Protein AF-A0A920TVP9-F1 (afdb_monomer_lite)

Sequence (91 aa):
MVHNISRGMLNSGGLKDLIDIGVTGLTANPTIFEKAISNSNDYDDQLFRMALDGKDRNEIYDGLVIRDIQEAADLLRPVYDKTYGIDGYAS

Radius of gyration: 13.87 Å; chains: 1; bounding box: 34×24×33 Å

Structure (mmCIF, N/CA/C/O backbone):
data_AF-A0A920TVP9-F1
#
_entry.id   AF-A0A920TVP9-F1
#
loop_
_atom_site.group_PDB
_atom_site.id
_atom_site.type_symbol
_atom_site.label_atom_id
_atom_site.label_alt_id
_atom_site.label_comp_id
_atom_site.label_asym_id
_atom_site.label_entity_id
_atom_site.label_seq_id
_atom_site.pdbx_PDB_ins_code
_atom_site.Cartn_x
_atom_site.Cartn_y
_atom_site.Cartn_z
_atom_site.occupancy
_atom_site.B_iso_or_equiv
_atom_site.auth_seq_id
_atom_site.auth_comp_id
_atom_site.auth_asym_id
_atom_site.auth_atom_id
_atom_site.pdbx_PDB_model_num
ATOM 1 N N . MET A 1 1 ? 12.748 2.528 -5.565 1.00 79.12 1 MET A N 1
ATOM 2 C CA . MET A 1 1 ? 11.967 2.188 -4.359 1.00 79.12 1 MET A CA 1
ATOM 3 C C . MET A 1 1 ? 11.294 3.435 -3.828 1.00 79.12 1 MET A C 1
ATOM 5 O O . MET A 1 1 ? 11.931 4.483 -3.795 1.00 79.12 1 MET A O 1
ATOM 9 N N . VAL A 1 2 ? 10.028 3.321 -3.441 1.00 86.12 2 VAL A N 1
ATOM 10 C CA . VAL A 1 2 ? 9.255 4.384 -2.783 1.00 86.12 2 VAL A CA 1
ATOM 11 C C . VAL A 1 2 ? 8.939 3.960 -1.346 1.00 86.12 2 VAL A C 1
ATOM 13 O O . VAL A 1 2 ? 8.743 2.775 -1.082 1.00 86.12 2 VAL A O 1
ATOM 16 N N . HIS A 1 3 ? 8.930 4.925 -0.423 1.00 85.56 3 HIS A N 1
ATOM 17 C CA . HIS A 1 3 ? 8.812 4.702 1.028 1.00 85.56 3 HIS A CA 1
ATOM 18 C C . HIS A 1 3 ? 7.606 5.410 1.656 1.00 85.56 3 HIS A C 1
ATOM 20 O O . HIS A 1 3 ? 7.616 5.778 2.830 1.00 85.56 3 HIS A O 1
ATOM 26 N N . ASN A 1 4 ? 6.571 5.656 0.866 1.00 81.88 4 ASN A N 1
ATOM 27 C CA . ASN A 1 4 ? 5.298 6.176 1.328 1.00 81.88 4 ASN A CA 1
ATOM 28 C C . ASN A 1 4 ? 4.176 5.476 0.565 1.00 81.88 4 ASN A C 1
ATOM 30 O O . ASN A 1 4 ? 4.266 5.271 -0.641 1.00 81.88 4 ASN A O 1
ATOM 34 N N . ILE A 1 5 ? 3.125 5.106 1.285 1.00 89.50 5 ILE A N 1
ATOM 35 C CA . ILE A 1 5 ? 1.891 4.576 0.720 1.00 89.50 5 ILE A CA 1
ATOM 36 C C . ILE A 1 5 ? 0.725 5.193 1.480 1.00 89.50 5 ILE A C 1
ATOM 38 O O . ILE A 1 5 ? 0.803 5.396 2.691 1.00 89.50 5 ILE A O 1
ATOM 42 N N . SER A 1 6 ? -0.332 5.532 0.758 1.00 92.75 6 SER A N 1
ATOM 43 C CA . SER A 1 6 ? -1.622 5.891 1.330 1.00 92.75 6 SER A CA 1
ATOM 44 C C . SER A 1 6 ? -2.716 5.456 0.374 1.00 92.75 6 SER A C 1
ATOM 46 O O . SER A 1 6 ? -2.504 5.390 -0.842 1.00 92.75 6 SER A O 1
ATOM 48 N N . ARG A 1 7 ? -3.906 5.208 0.910 1.00 93.81 7 ARG A N 1
ATOM 49 C CA . ARG A 1 7 ? -5.063 4.848 0.099 1.00 93.81 7 ARG A CA 1
ATOM 50 C C . ARG A 1 7 ? -5.420 5.911 -0.937 1.00 93.81 7 ARG A C 1
ATOM 52 O O . ARG A 1 7 ? -5.675 5.569 -2.087 1.00 93.81 7 ARG A O 1
ATOM 59 N N . GLY A 1 8 ? -5.341 7.194 -0.586 1.00 93.06 8 GLY A N 1
ATOM 60 C CA . GLY A 1 8 ? -5.497 8.279 -1.551 1.00 93.06 8 GLY A CA 1
ATOM 61 C C . GLY A 1 8 ? -4.492 8.217 -2.709 1.00 93.06 8 GLY A C 1
ATOM 62 O O . GLY A 1 8 ? -4.871 8.450 -3.856 1.00 93.06 8 GLY A O 1
ATOM 63 N N . MET A 1 9 ? -3.228 7.851 -2.457 1.00 93.25 9 MET A N 1
ATOM 64 C CA . MET A 1 9 ? -2.212 7.704 -3.512 1.00 93.25 9 MET A CA 1
ATOM 65 C C . MET A 1 9 ? -2.509 6.526 -4.450 1.00 93.25 9 MET A C 1
ATOM 67 O O . MET A 1 9 ? -2.289 6.643 -5.654 1.00 93.25 9 MET A O 1
ATOM 71 N N . LEU A 1 10 ? -3.007 5.410 -3.913 1.00 94.06 10 LEU A N 1
ATOM 72 C CA . LEU A 1 10 ? -3.425 4.256 -4.713 1.00 94.06 10 LEU A CA 1
ATOM 73 C C . LEU A 1 10 ? -4.639 4.616 -5.584 1.00 94.06 10 LEU A C 1
ATOM 75 O O . LEU A 1 10 ? -4.564 4.551 -6.810 1.00 94.06 10 LEU A O 1
ATOM 79 N N . ASN A 1 11 ? -5.697 5.140 -4.960 1.00 93.38 11 ASN A N 1
ATOM 80 C CA . ASN A 1 11 ? -6.958 5.485 -5.622 1.00 93.38 11 ASN A CA 1
ATOM 81 C C . ASN A 1 11 ? -6.814 6.578 -6.691 1.00 93.38 11 ASN A C 1
ATOM 83 O O . ASN A 1 11 ? -7.539 6.577 -7.684 1.00 93.38 11 ASN A O 1
ATOM 87 N N . SER A 1 12 ? -5.906 7.536 -6.486 1.00 94.69 12 SER A N 1
ATOM 88 C CA . SER A 1 12 ? -5.657 8.623 -7.444 1.00 94.69 12 SER A CA 1
ATOM 89 C C . SER A 1 12 ? -4.783 8.210 -8.630 1.00 94.69 12 SER A C 1
ATOM 91 O O . SER A 1 12 ? -4.633 8.994 -9.563 1.00 94.69 12 SER A O 1
ATOM 93 N N . GLY A 1 13 ? -4.205 7.004 -8.612 1.00 94.81 13 GLY A N 1
ATOM 94 C CA . GLY A 1 13 ? -3.250 6.554 -9.623 1.00 94.81 13 GLY A CA 1
ATOM 95 C C . GLY A 1 13 ? -1.819 7.053 -9.402 1.00 94.81 13 GLY A C 1
ATOM 96 O O . GLY A 1 13 ? -0.946 6.745 -10.207 1.00 94.81 13 GLY A O 1
ATOM 97 N N . GLY A 1 14 ? -1.531 7.746 -8.295 1.00 95.31 14 GLY A N 1
ATOM 98 C CA . GLY A 1 14 ? -0.201 8.298 -8.022 1.00 95.31 14 GLY A CA 1
ATOM 99 C C . GLY A 1 14 ? 0.906 7.239 -7.974 1.00 95.31 14 GLY A C 1
ATOM 100 O O . GLY A 1 14 ? 2.006 7.478 -8.469 1.00 95.31 14 GLY A O 1
ATOM 101 N N . LEU A 1 15 ? 0.627 6.035 -7.451 1.00 95.06 15 LEU A N 1
ATOM 102 C CA . LEU A 1 15 ? 1.605 4.938 -7.499 1.00 95.06 15 LEU A CA 1
ATOM 103 C C . LEU A 1 15 ? 1.885 4.487 -8.938 1.00 95.06 15 LEU A C 1
ATOM 105 O O . LEU A 1 15 ? 3.032 4.219 -9.287 1.00 95.06 15 LEU A O 1
ATOM 109 N N . LYS A 1 16 ? 0.851 4.428 -9.778 1.00 95.56 16 LYS A N 1
ATOM 110 C CA . LYS A 1 16 ? 0.997 4.069 -11.188 1.00 95.56 16 LYS A CA 1
ATOM 111 C C . LYS A 1 16 ? 1.851 5.101 -11.928 1.00 95.56 16 LYS A C 1
ATOM 113 O O . LYS A 1 16 ? 2.764 4.710 -12.644 1.00 95.56 16 LYS A O 1
ATOM 118 N N . ASP A 1 17 ? 1.618 6.390 -11.696 1.00 96.25 17 ASP A N 1
ATOM 119 C CA . ASP A 1 17 ? 2.421 7.461 -12.299 1.00 96.25 17 ASP A CA 1
ATOM 120 C C . ASP A 1 17 ? 3.901 7.355 -11.902 1.00 96.25 17 ASP A C 1
ATOM 122 O O . ASP A 1 17 ? 4.794 7.536 -12.730 1.00 96.25 17 ASP A O 1
ATOM 126 N N . LEU A 1 18 ? 4.177 7.002 -10.641 1.00 95.25 18 LEU A N 1
ATOM 127 C CA . LEU A 1 18 ? 5.535 6.746 -10.160 1.00 95.25 18 LEU A CA 1
ATOM 128 C C . LEU A 1 18 ? 6.180 5.541 -10.860 1.00 95.25 18 LEU A C 1
ATOM 130 O O . LEU A 1 18 ? 7.360 5.592 -11.217 1.00 95.25 18 LEU A O 1
ATOM 134 N N . ILE A 1 19 ? 5.423 4.464 -11.072 1.00 95.94 19 ILE A N 1
ATOM 135 C CA . ILE A 1 19 ? 5.891 3.285 -11.813 1.00 95.94 19 ILE A CA 1
ATOM 136 C C . ILE A 1 19 ? 6.210 3.657 -13.265 1.00 95.94 19 ILE A C 1
ATOM 138 O O . ILE A 1 19 ? 7.272 3.289 -13.770 1.00 95.94 19 ILE A O 1
ATOM 142 N N . ASP A 1 20 ? 5.348 4.448 -13.907 1.00 94.94 20 ASP A N 1
ATOM 143 C CA . ASP A 1 20 ? 5.503 4.880 -15.299 1.00 94.94 20 ASP A CA 1
ATOM 144 C C . ASP A 1 20 ? 6.782 5.725 -15.513 1.00 94.94 20 ASP A C 1
ATOM 146 O O . ASP A 1 20 ? 7.374 5.686 -16.594 1.00 94.94 20 ASP A O 1
ATOM 150 N N . ILE A 1 21 ? 7.274 6.423 -14.477 1.00 95.62 21 ILE A N 1
ATOM 151 C CA . ILE A 1 21 ? 8.555 7.161 -14.508 1.00 95.62 21 ILE A CA 1
ATOM 152 C C . ILE A 1 21 ? 9.763 6.362 -13.984 1.00 95.62 21 ILE A C 1
ATOM 154 O O . ILE A 1 21 ? 10.865 6.906 -13.896 1.00 95.62 21 ILE A O 1
ATOM 158 N N . GLY A 1 22 ? 9.588 5.077 -13.659 1.00 93.38 22 GLY A N 1
ATOM 159 C CA . GLY A 1 22 ? 10.686 4.156 -13.349 1.00 93.38 22 GLY A CA 1
ATOM 160 C C . GLY A 1 22 ? 10.792 3.697 -11.894 1.00 93.38 22 GLY A C 1
ATOM 161 O O . GLY A 1 22 ? 11.816 3.124 -11.520 1.00 93.38 22 GLY A O 1
ATOM 162 N N . VAL A 1 23 ? 9.775 3.909 -11.053 1.00 95.19 23 VAL A N 1
ATOM 163 C CA . VAL A 1 23 ? 9.726 3.250 -9.740 1.00 95.19 23 VAL A CA 1
ATOM 164 C C . VAL A 1 23 ? 9.462 1.759 -9.922 1.00 95.19 23 VAL A C 1
ATOM 166 O O . VAL A 1 23 ? 8.462 1.351 -10.500 1.00 95.19 23 VAL A O 1
A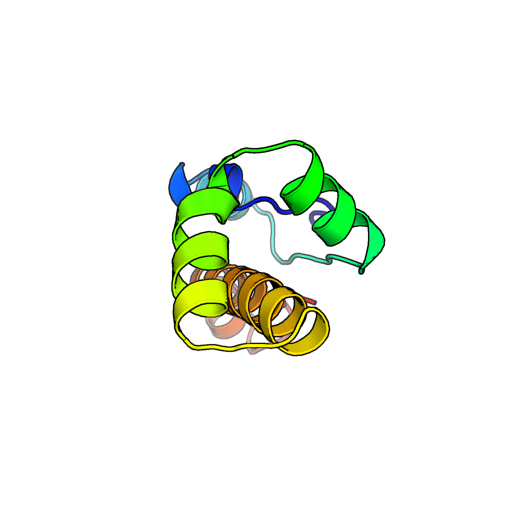TOM 169 N N . THR A 1 24 ? 10.352 0.939 -9.369 1.00 95.62 24 THR A N 1
ATOM 170 C CA . THR A 1 24 ? 10.300 -0.518 -9.529 1.00 95.62 24 THR A CA 1
ATOM 171 C C . THR A 1 24 ? 9.843 -1.275 -8.285 1.00 95.62 24 THR A C 1
ATOM 173 O O . THR A 1 24 ? 9.757 -2.496 -8.317 1.00 95.62 24 THR A O 1
ATOM 176 N N . GLY A 1 25 ? 9.535 -0.592 -7.183 1.00 94.19 25 GLY A N 1
ATOM 177 C CA . GLY A 1 25 ? 9.109 -1.254 -5.953 1.00 94.19 25 GLY A CA 1
ATOM 178 C C . GLY A 1 25 ? 8.772 -0.289 -4.824 1.00 94.19 25 GLY A C 1
ATOM 179 O O . GLY A 1 25 ? 9.085 0.909 -4.884 1.00 94.19 25 GLY A O 1
ATOM 180 N N . LEU A 1 26 ? 8.142 -0.836 -3.792 1.00 94.44 26 LEU A N 1
ATOM 181 C CA . LEU A 1 26 ? 7.572 -0.121 -2.660 1.00 94.44 26 LEU A CA 1
ATOM 182 C C . LEU A 1 26 ? 7.925 -0.824 -1.345 1.00 94.44 26 LEU A C 1
ATOM 184 O O . LEU A 1 26 ? 7.889 -2.051 -1.252 1.00 94.44 26 LEU A O 1
ATOM 188 N N . THR A 1 27 ? 8.233 -0.030 -0.321 1.00 91.44 27 THR A N 1
ATOM 189 C CA . THR A 1 27 ? 8.384 -0.515 1.055 1.00 91.44 27 THR A CA 1
ATOM 190 C C . THR A 1 27 ? 7.609 0.379 2.014 1.00 91.44 27 THR A C 1
ATOM 192 O O . THR A 1 27 ? 7.864 1.582 2.092 1.00 91.44 27 THR A O 1
ATOM 195 N N . ALA A 1 28 ? 6.713 -0.216 2.787 1.00 88.75 28 ALA A N 1
ATOM 196 C CA . ALA A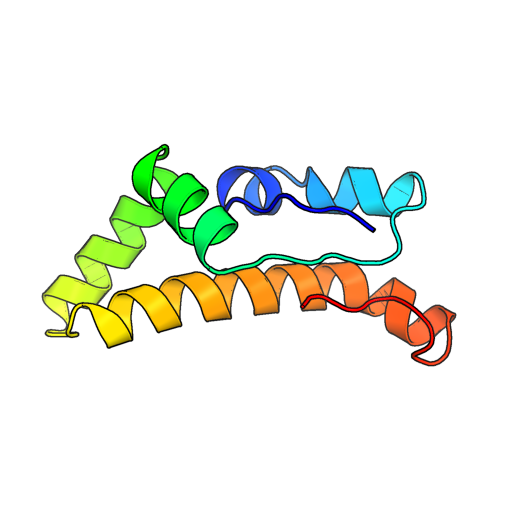 1 28 ? 5.911 0.401 3.818 1.00 88.75 28 ALA A CA 1
ATOM 197 C C . ALA A 1 28 ? 6.118 -0.346 5.140 1.00 88.75 28 ALA A C 1
ATOM 199 O O . ALA A 1 28 ? 5.959 -1.553 5.252 1.00 88.75 28 ALA A O 1
ATOM 200 N N . ASN A 1 29 ? 6.485 0.397 6.177 1.00 89.56 29 ASN A N 1
ATOM 201 C CA . ASN A 1 29 ? 6.598 -0.131 7.530 1.00 89.56 29 ASN A CA 1
ATOM 202 C C . ASN A 1 29 ? 5.331 0.218 8.335 1.00 89.56 29 ASN A C 1
ATOM 204 O O . ASN A 1 29 ? 4.547 1.070 7.899 1.00 89.56 29 ASN A O 1
ATOM 208 N N . PRO A 1 30 ? 5.136 -0.372 9.529 1.00 89.56 30 PRO A N 1
ATOM 209 C CA . PRO A 1 30 ? 3.961 -0.089 10.353 1.00 89.56 30 PRO A CA 1
ATOM 210 C C . PRO A 1 30 ? 3.722 1.408 10.601 1.00 89.56 30 PRO A C 1
ATOM 212 O O . PRO A 1 30 ? 2.592 1.876 10.499 1.00 89.56 30 PRO A O 1
ATOM 215 N N . THR A 1 31 ? 4.785 2.191 10.818 1.00 90.88 31 THR A N 1
ATOM 216 C CA . THR A 1 31 ? 4.695 3.642 11.053 1.00 90.88 31 THR A CA 1
ATOM 217 C C . THR A 1 31 ? 4.172 4.420 9.840 1.00 90.88 31 THR A C 1
ATOM 219 O O . THR A 1 31 ? 3.511 5.445 10.007 1.00 90.88 31 THR A O 1
ATOM 222 N N . ILE A 1 32 ? 4.460 3.974 8.614 1.00 90.69 32 ILE A N 1
ATOM 223 C CA . ILE A 1 32 ? 3.915 4.585 7.392 1.00 90.69 32 ILE A CA 1
ATOM 224 C C . ILE A 1 32 ? 2.402 4.352 7.326 1.00 90.69 32 ILE A C 1
ATOM 226 O O . ILE A 1 32 ? 1.659 5.310 7.110 1.00 90.69 32 ILE A O 1
ATOM 230 N N . PHE A 1 33 ? 1.941 3.126 7.590 1.00 91.44 33 PHE A N 1
ATOM 231 C CA . PHE A 1 33 ? 0.510 2.807 7.611 1.00 91.44 33 PHE A CA 1
ATOM 232 C C . PHE A 1 33 ? -0.239 3.540 8.719 1.00 91.44 33 PHE A C 1
ATOM 234 O O . PHE A 1 33 ? -1.281 4.133 8.459 1.00 91.44 33 PHE A O 1
ATOM 241 N N . GLU A 1 34 ? 0.310 3.579 9.934 1.00 91.50 34 GLU A N 1
ATOM 242 C CA . GLU A 1 34 ? -0.283 4.325 11.049 1.00 91.50 34 GLU A CA 1
ATOM 243 C C . GLU A 1 34 ? -0.502 5.797 10.688 1.00 91.50 34 GLU A C 1
ATOM 245 O O . GLU A 1 34 ? -1.568 6.353 10.954 1.00 91.50 34 GLU A O 1
ATOM 250 N N . LYS A 1 35 ? 0.480 6.427 10.032 1.00 91.69 35 LYS A N 1
ATOM 251 C CA . LYS A 1 35 ? 0.362 7.812 9.565 1.00 91.69 35 LYS A CA 1
ATOM 252 C C . LYS A 1 35 ? -0.666 7.966 8.450 1.00 91.69 35 LYS A C 1
ATOM 254 O O . LYS A 1 35 ? -1.380 8.963 8.458 1.00 91.69 35 LYS A O 1
ATOM 259 N N . ALA A 1 36 ? -0.732 7.039 7.497 1.00 92.25 36 ALA A N 1
ATOM 260 C CA . ALA A 1 36 ? -1.705 7.099 6.408 1.00 92.25 36 ALA A CA 1
ATOM 261 C C . ALA A 1 36 ? -3.144 6.974 6.933 1.00 92.25 36 ALA A C 1
ATOM 263 O O . ALA A 1 36 ? -4.002 7.781 6.575 1.00 92.25 36 ALA A O 1
ATOM 264 N N . ILE A 1 37 ? -3.370 6.019 7.838 1.00 93.00 37 ILE A N 1
ATOM 265 C CA . ILE A 1 37 ? -4.670 5.757 8.463 1.00 93.00 37 ILE A CA 1
ATOM 266 C C . ILE A 1 37 ? -5.084 6.918 9.372 1.00 93.00 37 ILE A C 1
ATOM 268 O O . ILE A 1 37 ? -6.234 7.332 9.346 1.00 93.00 37 ILE A O 1
ATOM 272 N N . SER A 1 38 ? -4.158 7.479 10.156 1.00 91.25 38 SER A N 1
ATOM 273 C CA . SER A 1 38 ? -4.503 8.510 11.151 1.00 91.25 38 SER A CA 1
ATOM 274 C C . SER A 1 38 ? -4.642 9.923 10.575 1.00 91.25 38 SER A C 1
ATOM 276 O O . SER A 1 38 ? -5.261 10.773 11.207 1.00 91.25 38 SER A O 1
ATOM 278 N N . ASN A 1 39 ? -4.036 10.206 9.416 1.00 90.25 39 ASN A N 1
ATOM 279 C CA . ASN A 1 39 ? -4.016 11.551 8.822 1.00 90.25 39 ASN A CA 1
ATOM 280 C C . ASN A 1 39 ? -4.971 11.714 7.628 1.00 90.25 39 ASN A C 1
ATOM 282 O O . ASN A 1 39 ? -4.898 12.728 6.932 1.00 90.25 39 ASN A O 1
ATOM 286 N N . SER A 1 40 ? -5.822 10.727 7.344 1.00 89.88 40 SER A N 1
ATOM 287 C CA . SER A 1 40 ? -6.768 10.781 6.228 1.00 89.88 40 SER A CA 1
ATOM 288 C C . SER A 1 40 ? -8.098 10.140 6.600 1.00 89.88 40 SER A C 1
ATOM 290 O O . SER A 1 40 ? -8.152 9.270 7.462 1.00 89.88 40 SER A O 1
ATOM 292 N N . ASN A 1 41 ? -9.151 10.532 5.885 1.00 92.56 41 ASN A N 1
ATOM 293 C CA . ASN A 1 41 ? -10.474 9.916 6.003 1.00 92.56 41 ASN A CA 1
ATOM 294 C C . ASN A 1 41 ? -10.672 8.799 4.958 1.00 92.56 41 ASN A C 1
ATOM 296 O O . ASN A 1 41 ? -11.760 8.243 4.831 1.00 92.56 41 ASN A O 1
ATOM 300 N N . ASP A 1 42 ? -9.627 8.452 4.193 1.00 94.19 42 ASP A N 1
ATOM 301 C CA . ASP A 1 42 ? -9.694 7.473 3.095 1.00 94.19 42 ASP A CA 1
ATOM 302 C C . ASP A 1 42 ? -10.020 6.048 3.586 1.00 94.19 42 ASP A C 1
ATOM 304 O O . ASP A 1 42 ? -10.351 5.156 2.797 1.00 94.19 42 ASP A O 1
ATOM 308 N N . TYR A 1 43 ? -9.900 5.818 4.894 1.00 95.31 43 TYR A N 1
ATOM 309 C CA . TYR A 1 43 ? -10.112 4.532 5.547 1.00 95.31 43 TYR A CA 1
ATOM 310 C C . TYR A 1 43 ? -11.458 4.440 6.279 1.00 95.31 43 TYR A C 1
ATOM 312 O O . TYR A 1 43 ? -11.861 3.327 6.623 1.00 95.31 43 TYR A O 1
ATOM 320 N N . ASP A 1 44 ? -12.169 5.557 6.474 1.00 93.62 44 ASP A N 1
ATOM 321 C CA . ASP A 1 44 ? -13.345 5.655 7.352 1.00 93.62 44 ASP A CA 1
ATOM 322 C C . ASP A 1 44 ? -14.455 4.682 6.952 1.00 93.62 44 ASP A C 1
ATOM 324 O O . ASP A 1 44 ? -14.967 3.939 7.789 1.00 93.62 44 ASP A O 1
ATOM 328 N N . ASP A 1 45 ? -14.781 4.619 5.660 1.00 93.00 45 ASP A N 1
ATOM 329 C CA . ASP A 1 45 ? -15.831 3.736 5.150 1.00 93.00 45 ASP A CA 1
ATOM 330 C C . ASP A 1 45 ? -15.517 2.256 5.405 1.00 93.00 45 ASP A C 1
ATOM 332 O O . ASP A 1 45 ? -16.401 1.476 5.771 1.00 93.00 45 ASP A O 1
ATOM 336 N N . GLN A 1 46 ? -14.261 1.843 5.202 1.00 93.25 46 GLN A N 1
ATOM 337 C CA . GLN A 1 46 ? -13.861 0.455 5.431 1.00 93.25 46 GLN A CA 1
ATOM 338 C C . GLN A 1 46 ? -13.780 0.151 6.928 1.00 93.25 46 GLN A C 1
ATOM 340 O O . GLN A 1 46 ? -14.247 -0.905 7.353 1.00 93.25 46 GLN A O 1
ATOM 345 N N . LEU A 1 47 ? -13.246 1.080 7.720 1.00 93.94 47 LEU A N 1
ATOM 346 C CA . LEU A 1 47 ? -13.174 0.969 9.172 1.00 93.94 47 LEU A CA 1
ATOM 347 C C . LEU A 1 47 ? -14.576 0.819 9.769 1.00 93.94 47 LEU A C 1
ATOM 349 O O . LEU A 1 47 ? -14.809 -0.098 10.553 1.00 93.94 47 LEU A O 1
ATOM 353 N N . PHE A 1 48 ? -15.525 1.656 9.347 1.00 94.56 48 PHE A N 1
ATOM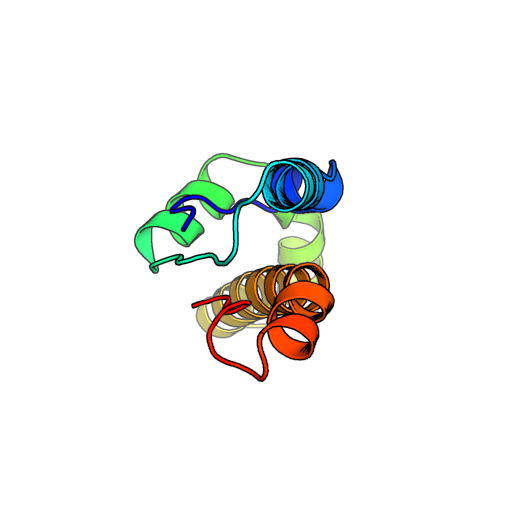 354 C CA . PHE A 1 48 ? -16.907 1.607 9.814 1.00 94.56 48 PHE A CA 1
ATOM 355 C C . PHE A 1 48 ? -17.578 0.272 9.478 1.00 94.56 48 PHE A C 1
ATOM 357 O O . PHE A 1 48 ? -1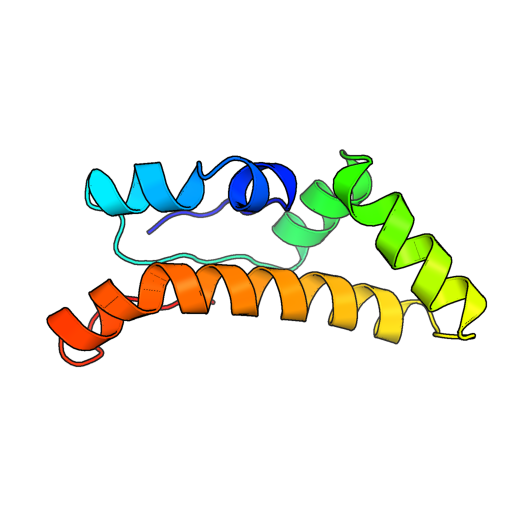8.204 -0.337 10.344 1.00 94.56 48 PHE A O 1
ATOM 364 N N . ARG A 1 49 ? -17.408 -0.230 8.248 1.00 95.94 49 ARG A N 1
ATOM 365 C CA . ARG A 1 49 ? -17.949 -1.539 7.841 1.00 95.94 49 ARG A CA 1
ATOM 366 C C . ARG A 1 49 ? -17.369 -2.682 8.669 1.00 95.94 49 ARG A C 1
ATOM 368 O O . ARG A 1 49 ? -18.125 -3.479 9.206 1.00 95.94 49 ARG A O 1
ATOM 375 N N . MET A 1 50 ? -16.048 -2.731 8.827 1.00 95.94 50 MET A N 1
ATOM 376 C CA . MET A 1 50 ? -15.401 -3.796 9.598 1.00 95.94 50 MET A CA 1
ATOM 377 C C . MET A 1 50 ? -15.774 -3.733 11.085 1.00 95.94 50 MET A C 1
ATOM 379 O O . MET A 1 50 ? -15.968 -4.771 11.714 1.00 95.94 50 MET A O 1
ATOM 383 N N . ALA A 1 51 ? -15.942 -2.530 11.640 1.00 95.38 51 ALA A N 1
ATOM 384 C CA . ALA A 1 51 ? -16.439 -2.354 13.000 1.00 95.38 51 ALA A CA 1
ATOM 385 C C . ALA A 1 51 ? -17.883 -2.865 13.158 1.00 95.38 51 ALA A C 1
ATOM 387 O O . ALA A 1 51 ? -18.190 -3.521 14.153 1.00 95.38 51 ALA A O 1
ATOM 388 N N . LEU A 1 52 ? -18.762 -2.616 12.177 1.00 96.81 52 LEU A N 1
ATOM 389 C CA . LEU A 1 52 ? -20.121 -3.173 12.162 1.00 96.81 52 LEU A CA 1
ATOM 390 C C . LEU A 1 52 ? -20.133 -4.702 12.050 1.00 96.81 52 LEU A C 1
ATOM 392 O O . LEU A 1 52 ? -20.982 -5.346 12.662 1.00 96.81 52 LEU A O 1
ATOM 396 N N . ASP A 1 53 ? -19.165 -5.275 11.338 1.00 96.94 53 ASP A N 1
ATOM 397 C CA . ASP A 1 53 ? -18.964 -6.725 11.240 1.00 96.94 53 ASP A CA 1
ATOM 398 C C . ASP A 1 53 ? -18.387 -7.342 12.533 1.00 96.94 53 ASP A C 1
ATOM 400 O O . ASP A 1 53 ? -18.138 -8.547 12.597 1.00 96.94 53 ASP A O 1
ATOM 404 N N . GLY A 1 54 ? -18.174 -6.534 13.579 1.00 97.06 54 GLY A N 1
ATOM 405 C CA . GLY A 1 54 ? -17.690 -6.980 14.884 1.00 97.06 54 GLY A CA 1
ATOM 406 C C . GLY A 1 54 ? -16.195 -7.291 14.922 1.00 97.06 54 GLY A C 1
ATOM 407 O O . GLY A 1 54 ? -15.754 -7.993 15.832 1.00 97.06 54 GLY A O 1
ATOM 408 N N . LYS A 1 55 ? -15.421 -6.793 13.949 1.00 97.50 55 LYS A N 1
ATOM 409 C CA . LYS A 1 55 ? -13.968 -6.977 13.900 1.00 97.50 55 LYS A CA 1
ATOM 410 C C . LYS A 1 55 ? -13.270 -6.234 15.027 1.00 97.50 55 LYS A C 1
ATOM 412 O O . LYS A 1 55 ? -13.631 -5.103 15.362 1.00 97.50 55 LYS A O 1
ATOM 417 N N . ASP A 1 56 ? -12.244 -6.861 15.591 1.00 97.19 56 ASP A N 1
ATOM 418 C CA . ASP A 1 56 ? -11.402 -6.196 16.576 1.00 97.19 56 ASP A CA 1
ATOM 419 C C . ASP A 1 56 ? -10.413 -5.214 15.921 1.00 97.19 56 ASP A C 1
ATOM 421 O O . ASP A 1 56 ? -10.250 -5.149 14.702 1.00 97.19 56 ASP A O 1
ATOM 425 N N . ARG A 1 57 ? -9.738 -4.408 16.747 1.00 94.12 57 ARG A N 1
ATOM 426 C CA . ARG A 1 57 ? -8.797 -3.384 16.273 1.00 94.12 57 ARG A CA 1
ATOM 427 C C . ARG A 1 57 ? -7.656 -3.964 15.427 1.00 94.12 57 ARG A C 1
ATOM 429 O O . ARG A 1 57 ? -7.244 -3.310 14.472 1.00 94.12 57 ARG A O 1
ATOM 436 N N . ASN A 1 58 ? -7.121 -5.126 15.796 1.00 94.75 58 ASN A N 1
ATOM 437 C CA . ASN A 1 58 ? -6.007 -5.735 15.075 1.00 94.75 58 ASN A CA 1
ATOM 438 C C . ASN A 1 58 ? -6.499 -6.291 13.737 1.00 94.75 58 ASN A C 1
ATOM 440 O O . ASN A 1 58 ? -5.878 -6.025 12.716 1.00 94.75 58 ASN A O 1
ATOM 444 N N . GLU A 1 59 ? -7.656 -6.959 13.718 1.00 96.81 59 GLU A N 1
ATOM 445 C CA . GLU A 1 59 ? -8.276 -7.427 12.473 1.00 96.81 59 GLU A CA 1
ATOM 446 C C . GLU A 1 59 ? -8.589 -6.273 11.512 1.00 96.81 59 GLU A C 1
ATOM 448 O O . GL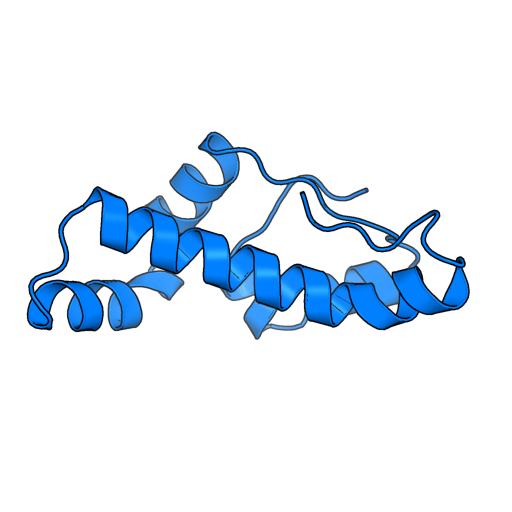U A 1 59 ? -8.401 -6.404 10.301 1.00 96.81 59 GLU A O 1
ATOM 453 N N . ILE A 1 60 ? -9.064 -5.138 12.040 1.00 95.88 60 ILE A N 1
ATOM 454 C CA . ILE A 1 60 ? -9.290 -3.923 11.251 1.00 95.88 60 ILE A CA 1
ATOM 455 C C . ILE A 1 60 ? -7.968 -3.432 10.670 1.00 95.88 60 ILE A C 1
ATOM 457 O O . ILE A 1 60 ? -7.869 -3.280 9.456 1.00 95.88 60 ILE A O 1
ATOM 461 N N . TYR A 1 61 ? -6.954 -3.213 11.510 1.00 94.00 61 TYR A N 1
ATOM 462 C CA . TYR A 1 61 ? -5.650 -2.728 11.061 1.00 94.00 61 TYR A CA 1
ATOM 463 C C . TYR A 1 61 ? -5.046 -3.636 9.983 1.00 94.00 61 TYR A C 1
ATOM 465 O O . TYR A 1 61 ? -4.728 -3.156 8.894 1.00 94.00 61 TYR A O 1
ATOM 473 N N . ASP A 1 62 ? -4.973 -4.943 10.242 1.00 94.75 62 ASP A N 1
ATOM 474 C CA . ASP A 1 62 ? -4.427 -5.923 9.305 1.00 94.75 62 ASP A CA 1
ATOM 475 C C . ASP A 1 62 ? -5.214 -5.917 7.993 1.00 94.75 62 ASP A C 1
ATOM 477 O O . ASP A 1 62 ? -4.623 -5.881 6.916 1.00 94.75 62 ASP A O 1
ATOM 481 N N . GLY A 1 63 ? -6.547 -5.873 8.050 1.00 95.19 63 GLY A N 1
ATOM 482 C CA . GLY A 1 63 ? -7.382 -5.819 6.851 1.00 95.19 63 GLY A CA 1
ATOM 483 C C . GLY A 1 63 ? -7.204 -4.540 6.026 1.00 95.19 63 GLY A C 1
ATOM 484 O O . GLY A 1 63 ? -7.286 -4.593 4.797 1.00 95.19 63 GLY A O 1
ATOM 485 N N . LEU A 1 64 ? -6.942 -3.395 6.664 1.00 94.88 64 LEU A N 1
ATOM 486 C CA . LEU A 1 64 ? -6.634 -2.150 5.955 1.00 94.88 64 LEU A CA 1
ATOM 487 C C . LEU A 1 64 ? -5.262 -2.228 5.274 1.00 94.88 64 LEU A C 1
ATOM 489 O O . LEU A 1 64 ? -5.161 -1.930 4.083 1.00 94.88 64 LEU A O 1
ATOM 493 N N . VAL A 1 65 ? -4.240 -2.658 6.016 1.00 94.38 65 VAL A N 1
ATOM 494 C CA . VAL A 1 65 ? -2.845 -2.721 5.556 1.00 94.38 65 VAL A CA 1
ATOM 495 C C . VAL A 1 65 ? -2.653 -3.771 4.468 1.00 94.38 65 VAL A C 1
ATOM 497 O O . VAL A 1 65 ? -2.081 -3.470 3.422 1.00 94.38 65 VAL A O 1
ATOM 500 N N . ILE A 1 66 ? -3.167 -4.988 4.674 1.00 94.62 66 ILE A N 1
ATOM 501 C CA . ILE A 1 66 ? -3.073 -6.081 3.696 1.00 94.62 66 ILE A CA 1
ATOM 502 C C . ILE A 1 66 ? -3.688 -5.648 2.371 1.00 94.62 66 ILE A C 1
ATOM 504 O O . ILE A 1 66 ? -3.102 -5.894 1.320 1.00 94.62 66 ILE A O 1
ATOM 508 N N . ARG A 1 67 ? -4.837 -4.969 2.415 1.00 95.00 67 ARG A N 1
ATOM 509 C CA . ARG A 1 67 ? -5.508 -4.494 1.207 1.00 95.00 67 ARG A CA 1
ATOM 510 C C . ARG A 1 67 ? -4.664 -3.480 0.435 1.00 95.00 67 ARG A C 1
ATOM 512 O O . ARG A 1 67 ? -4.532 -3.621 -0.775 1.00 95.00 67 ARG A O 1
ATOM 519 N N . ASP A 1 68 ? -4.073 -2.502 1.122 1.00 95.50 68 ASP A N 1
ATOM 520 C CA . ASP A 1 68 ? -3.208 -1.502 0.478 1.00 95.50 68 ASP A CA 1
ATOM 521 C C . ASP A 1 68 ? -1.947 -2.146 -0.127 1.00 95.50 68 ASP A C 1
ATOM 523 O O . ASP A 1 68 ? -1.551 -1.805 -1.242 1.00 95.50 68 ASP A O 1
ATOM 527 N N . ILE A 1 69 ? -1.327 -3.106 0.574 1.00 95.19 69 ILE A N 1
ATOM 528 C CA . ILE A 1 69 ? -0.157 -3.840 0.061 1.00 95.19 69 ILE A CA 1
ATOM 529 C C . ILE A 1 69 ? -0.530 -4.691 -1.154 1.00 95.19 69 ILE A C 1
ATOM 531 O O . ILE A 1 69 ? 0.229 -4.726 -2.120 1.00 95.19 69 ILE A O 1
ATOM 535 N N . GLN A 1 70 ? -1.681 -5.367 -1.126 1.00 96.00 70 GLN A N 1
ATOM 536 C CA . GLN A 1 70 ? -2.167 -6.163 -2.255 1.00 96.00 70 GLN A CA 1
ATOM 537 C C . GLN A 1 70 ? -2.377 -5.296 -3.495 1.00 96.00 70 GLN A C 1
ATOM 539 O O . GLN A 1 70 ? -1.878 -5.632 -4.562 1.00 96.00 70 GLN A O 1
ATOM 544 N N . GLU A 1 71 ? -3.032 -4.147 -3.345 1.00 96.50 71 GLU A N 1
ATOM 545 C CA . GLU A 1 71 ? -3.258 -3.225 -4.458 1.00 96.50 71 GLU A CA 1
ATOM 546 C C . GLU A 1 71 ? -1.941 -2.658 -5.014 1.00 96.50 71 GLU A C 1
ATOM 548 O O . GLU A 1 71 ? -1.742 -2.601 -6.229 1.00 96.50 71 GLU A O 1
ATOM 553 N N . ALA A 1 72 ? -0.990 -2.310 -4.142 1.00 96.00 72 ALA A N 1
ATOM 554 C CA . ALA A 1 72 ? 0.345 -1.904 -4.573 1.00 96.00 72 ALA A CA 1
ATOM 555 C C . ALA A 1 72 ? 1.092 -3.031 -5.311 1.00 96.00 72 ALA A C 1
ATOM 557 O O . ALA A 1 72 ? 1.748 -2.773 -6.322 1.00 96.00 72 ALA A O 1
ATOM 558 N N . ALA A 1 73 ? 0.989 -4.272 -4.829 1.00 96.81 73 ALA A N 1
ATOM 559 C CA . ALA A 1 73 ? 1.591 -5.438 -5.468 1.00 96.81 73 ALA A CA 1
ATOM 560 C C . ALA A 1 73 ? 0.972 -5.709 -6.847 1.00 96.81 73 ALA A C 1
ATOM 562 O O . ALA A 1 73 ? 1.703 -5.989 -7.797 1.00 96.81 73 ALA A O 1
ATOM 563 N N . ASP A 1 74 ? -0.345 -5.562 -6.984 1.00 97.56 74 ASP A N 1
ATOM 564 C CA . ASP A 1 74 ? -1.047 -5.705 -8.261 1.00 97.56 74 ASP A CA 1
ATOM 565 C C . ASP A 1 74 ? -0.586 -4.647 -9.274 1.00 97.56 74 ASP A C 1
ATOM 567 O O . ASP A 1 74 ? -0.328 -4.968 -10.437 1.00 97.56 74 ASP A O 1
ATOM 571 N N . LEU A 1 75 ? -0.391 -3.398 -8.836 1.00 96.88 75 LEU A N 1
ATOM 572 C CA . LEU A 1 75 ? 0.155 -2.327 -9.679 1.00 96.88 75 LEU A CA 1
ATOM 573 C C . LEU A 1 75 ? 1.614 -2.577 -10.087 1.00 96.88 75 LEU A C 1
ATOM 575 O O . LEU A 1 75 ? 2.009 -2.245 -11.205 1.00 96.88 75 LEU A O 1
ATOM 579 N N . LEU A 1 76 ? 2.416 -3.176 -9.206 1.00 97.00 76 LEU A N 1
ATOM 580 C CA . LEU A 1 76 ? 3.817 -3.517 -9.466 1.00 97.00 76 LEU A CA 1
ATOM 581 C C . LEU A 1 76 ? 3.994 -4.838 -10.228 1.00 97.00 76 LEU A C 1
ATOM 583 O O . LEU A 1 76 ? 5.088 -5.111 -10.733 1.00 97.00 76 LEU A O 1
ATOM 587 N N . ARG A 1 77 ? 2.933 -5.637 -10.381 1.00 97.94 77 ARG A N 1
ATOM 588 C CA . ARG A 1 77 ? 2.979 -6.945 -11.043 1.00 97.94 77 ARG A CA 1
ATOM 589 C C . ARG A 1 77 ? 3.601 -6.919 -12.448 1.00 97.94 77 ARG A C 1
ATOM 591 O O . ARG A 1 77 ? 4.432 -7.784 -12.723 1.00 97.94 77 ARG A O 1
ATOM 598 N N . PRO A 1 78 ? 3.314 -5.939 -13.327 1.00 97.19 78 PRO A N 1
ATOM 599 C CA . PRO A 1 78 ? 3.962 -5.872 -14.637 1.00 97.19 78 PRO A CA 1
ATOM 600 C C . PRO A 1 78 ? 5.483 -5.683 -14.552 1.00 97.19 78 PRO A C 1
ATOM 602 O O . PRO A 1 78 ? 6.219 -6.205 -15.391 1.00 97.19 78 PRO A O 1
ATOM 605 N N . VAL A 1 79 ? 5.968 -4.953 -13.540 1.00 97.44 79 VAL A N 1
ATOM 606 C CA . VAL A 1 79 ? 7.407 -4.783 -13.284 1.00 97.44 79 VAL A CA 1
ATOM 607 C C . VAL A 1 79 ? 8.004 -6.102 -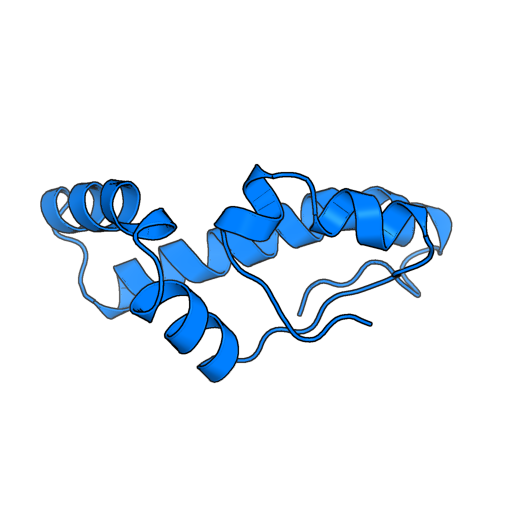12.808 1.00 97.44 79 VAL A C 1
ATOM 609 O O . VAL A 1 79 ? 9.042 -6.521 -13.323 1.00 97.44 79 VAL A O 1
ATOM 612 N N . TYR A 1 80 ? 7.325 -6.782 -11.884 1.00 97.88 80 TYR A N 1
ATOM 613 C CA . TYR A 1 80 ? 7.737 -8.096 -11.396 1.00 97.88 80 TYR A CA 1
ATOM 614 C C . TYR A 1 80 ? 7.905 -9.093 -12.544 1.00 97.88 80 TYR A C 1
ATOM 616 O O . TYR A 1 80 ? 8.969 -9.692 -12.705 1.00 97.88 80 TYR A O 1
ATOM 624 N N . ASP A 1 81 ? 6.899 -9.198 -13.412 1.00 98.06 81 ASP A N 1
ATOM 625 C CA . ASP A 1 81 ? 6.921 -10.122 -14.546 1.00 98.06 81 ASP A CA 1
ATOM 626 C C . ASP A 1 81 ? 8.017 -9.749 -15.565 1.00 98.06 81 ASP A C 1
ATOM 628 O O . ASP A 1 81 ? 8.777 -10.612 -16.008 1.00 98.06 81 ASP A O 1
ATOM 632 N N . LYS A 1 82 ? 8.166 -8.458 -15.906 1.00 97.19 82 LYS A N 1
ATOM 633 C CA . LYS A 1 82 ? 9.176 -7.973 -16.871 1.00 97.19 82 LYS A CA 1
ATOM 634 C C . LYS A 1 82 ? 10.613 -8.180 -16.391 1.00 97.19 82 LYS A C 1
ATOM 636 O O . LYS A 1 82 ? 11.519 -8.343 -17.209 1.00 97.19 82 LYS A O 1
ATOM 641 N N . THR A 1 83 ? 10.827 -8.127 -15.082 1.00 96.88 83 THR A N 1
ATOM 642 C CA . THR A 1 83 ? 12.148 -8.281 -14.463 1.00 96.88 83 THR A CA 1
ATOM 643 C C . THR A 1 83 ? 12.423 -9.702 -13.985 1.00 96.88 83 THR A C 1
ATOM 645 O O . THR A 1 83 ? 13.456 -9.936 -13.363 1.00 96.88 83 THR A O 1
ATOM 648 N N . TYR A 1 84 ? 11.537 -10.660 -14.283 1.00 96.56 84 TYR A N 1
ATOM 649 C CA . TYR A 1 84 ? 11.644 -12.046 -13.818 1.00 96.56 84 TYR A CA 1
ATOM 650 C C . TYR A 1 84 ? 11.774 -12.148 -12.288 1.00 96.56 84 TYR A C 1
ATOM 652 O O . TYR A 1 84 ? 12.534 -12.963 -11.766 1.00 96.56 84 TYR A O 1
ATOM 660 N N . GLY A 1 85 ? 11.037 -11.297 -11.571 1.00 95.44 85 GLY A N 1
ATOM 661 C CA . GLY A 1 85 ? 10.999 -11.260 -10.112 1.00 95.44 85 GLY A CA 1
ATOM 662 C C . GLY A 1 85 ? 12.216 -10.615 -9.448 1.00 95.44 85 GLY A C 1
ATOM 663 O O . GLY A 1 85 ? 12.421 -10.818 -8.253 1.00 95.44 85 GLY A O 1
ATOM 664 N N . ILE A 1 86 ? 13.038 -9.862 -10.183 1.00 96.62 86 ILE A N 1
ATOM 665 C CA . ILE A 1 86 ? 14.134 -9.071 -9.594 1.00 96.62 86 ILE A CA 1
ATOM 666 C C . ILE A 1 86 ? 13.586 -7.795 -8.941 1.00 96.62 86 ILE A C 1
ATOM 668 O O . ILE A 1 86 ? 14.018 -7.422 -7.853 1.00 96.62 86 ILE A O 1
ATOM 672 N N . ASP A 1 87 ? 12.609 -7.162 -9.584 1.00 96.88 87 ASP A N 1
ATOM 673 C CA . ASP A 1 87 ? 11.912 -5.964 -9.123 1.00 96.88 87 ASP A CA 1
ATOM 674 C C . ASP A 1 87 ? 10.405 -6.247 -8.958 1.00 96.88 87 ASP A C 1
ATOM 676 O O . ASP A 1 87 ? 9.953 -7.380 -9.089 1.00 96.88 87 ASP A O 1
ATOM 680 N N . GLY A 1 88 ? 9.604 -5.219 -8.669 1.00 96.56 88 GLY A N 1
ATOM 681 C CA . GLY A 1 88 ? 8.143 -5.294 -8.602 1.00 96.56 88 GLY A CA 1
ATOM 682 C C . GLY A 1 88 ? 7.594 -5.712 -7.239 1.00 96.56 88 GLY A C 1
ATOM 683 O O . GLY A 1 88 ? 6.459 -6.169 -7.146 1.00 96.56 88 GLY A O 1
ATOM 684 N N . TYR A 1 89 ? 8.389 -5.573 -6.178 1.00 96.56 89 TYR A N 1
ATOM 685 C CA . TYR A 1 89 ? 7.979 -5.924 -4.819 1.00 96.56 89 TYR A CA 1
ATOM 686 C C . TYR A 1 89 ? 7.248 -4.772 -4.125 1.00 96.56 89 TYR A C 1
ATOM 688 O O . TYR A 1 89 ? 7.714 -3.631 -4.147 1.00 96.56 89 TYR A O 1
ATOM 696 N N . ALA A 1 90 ? 6.147 -5.101 -3.448 1.00 94.88 90 ALA A N 1
ATOM 697 C CA . ALA A 1 90 ? 5.554 -4.307 -2.376 1.00 94.88 90 ALA A CA 1
ATOM 698 C C . ALA A 1 90 ? 5.846 -5.021 -1.049 1.00 94.88 90 ALA A C 1
ATOM 700 O O . ALA A 1 90 ? 5.601 -6.223 -0.932 1.00 94.88 90 ALA A O 1
ATOM 701 N N . SER A 1 91 ? 6.419 -4.304 -0.085 1.00 87.81 91 SER A N 1
ATOM 702 C CA . SER A 1 91 ? 6.932 -4.852 1.182 1.00 87.81 91 SER A CA 1
ATOM 703 C C . SER A 1 91 ? 6.562 -3.991 2.369 1.00 87.81 91 SER A C 1
ATOM 705 O O . SER A 1 91 ? 6.326 -2.788 2.131 1.00 87.81 91 SER A O 1
#

pLDDT: mean 94.06, std 3.32, range [79.12, 98.06]

Secondary structure (DSSP, 8-state):
-B----HHHHHTTHHHHHHHTT---B---HHHHHHHHHT-STTHHHHHHHHHTT--HHHHHHHHHHHHHHHHHHHHHHHHHHTTTSS--B-

Foldseek 3Di:
DEEAFALCCLVVCVLLVVVVVPDFEYEYDPVRLVCRVVVDCSLVVVLVVCVVVVDDPVRSSCVVVVVRLVSQLVSNVVSCVVVVNPTSHYD